Protein AF-A0A2V8GF44-F1 (afdb_monomer)

Foldseek 3Di:
DDDDDDDPDPPDPPPPPAQPDAALVLLLCVCPDPVQVVCLAQNNQSLGANHHRQALDPDGLVRQQCCQQPNDDPRDHDVVDDSRNSSNNNCNRNPGDHDPHGDHHSDHADPPHDPVLCCCPPVVNVCSPCNSVSVVVVVVVVVVVCDPVNVVPD

pLDDT: mean 84.07, std 14.43, range [38.38, 97.94]

Structure (mmCIF, N/CA/C/O backbone):
data_AF-A0A2V8GF44-F1
#
_entry.id   AF-A0A2V8GF44-F1
#
loop_
_atom_site.group_PDB
_atom_site.id
_atom_site.type_symbol
_atom_site.label_atom_id
_atom_site.label_alt_id
_atom_site.label_comp_id
_atom_site.label_asym_id
_atom_site.label_entity_id
_atom_site.label_seq_id
_atom_site.pdbx_PDB_ins_code
_atom_site.Cartn_x
_atom_site.Cartn_y
_atom_site.Cartn_z
_atom_site.occupancy
_atom_site.B_iso_or_equiv
_atom_site.auth_seq_id
_atom_site.auth_comp_id
_atom_site.auth_asym_id
_atom_site.auth_atom_id
_atom_site.pdbx_PDB_model_num
ATOM 1 N N . MET A 1 1 ? 12.144 -5.548 68.019 1.00 38.38 1 MET A N 1
ATOM 2 C CA . MET A 1 1 ? 11.024 -5.065 67.183 1.00 38.38 1 MET A CA 1
ATOM 3 C C . MET A 1 1 ? 11.378 -5.372 65.733 1.00 38.38 1 MET A C 1
ATOM 5 O O . MET A 1 1 ? 12.200 -4.667 65.168 1.00 38.38 1 MET A O 1
ATOM 9 N N . LEU A 1 2 ? 10.884 -6.489 65.183 1.00 39.00 2 LEU A N 1
ATOM 10 C CA . LEU A 1 2 ? 11.085 -6.843 63.771 1.00 39.00 2 LEU A CA 1
ATOM 11 C C . LEU A 1 2 ? 10.163 -5.967 62.913 1.00 39.00 2 LEU A C 1
ATOM 13 O O . LEU A 1 2 ? 8.948 -6.019 63.083 1.00 39.00 2 LEU A O 1
ATOM 17 N N . ALA A 1 3 ? 10.731 -5.178 62.004 1.00 44.78 3 ALA A N 1
ATOM 18 C CA . ALA A 1 3 ? 9.972 -4.457 60.991 1.00 44.78 3 ALA A CA 1
ATOM 19 C C . ALA A 1 3 ? 9.779 -5.370 59.768 1.00 44.78 3 ALA A C 1
ATOM 21 O O . ALA A 1 3 ? 10.731 -5.653 59.042 1.00 44.78 3 ALA A O 1
ATOM 22 N N . LEU A 1 4 ? 8.552 -5.857 59.564 1.00 47.25 4 LEU A N 1
ATOM 23 C CA . LEU A 1 4 ? 8.138 -6.519 58.326 1.00 47.25 4 LEU A CA 1
ATOM 24 C C . LEU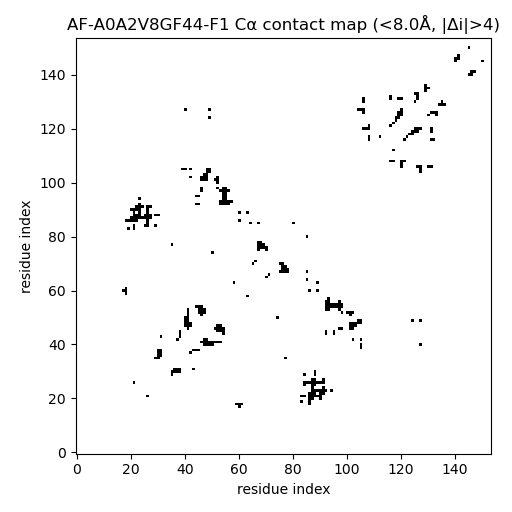 A 1 4 ? 8.053 -5.468 57.210 1.00 47.25 4 LEU A C 1
ATOM 26 O O . LEU A 1 4 ? 7.196 -4.586 57.245 1.00 47.25 4 LEU A O 1
ATOM 30 N N . VAL A 1 5 ? 8.921 -5.576 56.207 1.00 53.53 5 VAL A N 1
ATOM 31 C CA . VAL A 1 5 ? 8.803 -4.822 54.954 1.00 53.53 5 VAL A CA 1
ATOM 32 C C . VAL A 1 5 ? 7.827 -5.576 54.050 1.00 53.53 5 VAL A C 1
ATOM 34 O O . VAL A 1 5 ? 8.167 -6.604 53.470 1.00 53.53 5 VAL A O 1
ATOM 37 N N . MET A 1 6 ? 6.592 -5.082 53.962 1.00 52.75 6 MET A N 1
ATOM 38 C CA . MET A 1 6 ? 5.582 -5.567 53.018 1.00 52.75 6 MET A CA 1
ATOM 39 C C . MET A 1 6 ? 5.908 -5.033 51.619 1.00 52.75 6 MET A C 1
ATOM 41 O O . MET A 1 6 ? 5.674 -3.864 51.319 1.00 52.75 6 MET A O 1
ATOM 45 N N . ILE A 1 7 ? 6.464 -5.889 50.762 1.00 58.50 7 ILE A N 1
ATOM 46 C CA . ILE A 1 7 ? 6.650 -5.605 49.336 1.00 58.50 7 ILE A CA 1
ATOM 47 C C . ILE A 1 7 ? 5.280 -5.748 48.664 1.00 58.50 7 ILE A C 1
ATOM 49 O O . ILE A 1 7 ? 4.794 -6.856 48.447 1.00 58.50 7 ILE A O 1
ATOM 53 N N . ALA A 1 8 ? 4.632 -4.622 48.365 1.00 55.88 8 ALA A N 1
ATOM 54 C CA . ALA A 1 8 ? 3.416 -4.600 47.562 1.00 55.88 8 ALA A CA 1
ATOM 55 C C . ALA A 1 8 ? 3.761 -4.982 46.113 1.00 55.88 8 ALA A C 1
ATOM 57 O O . ALA A 1 8 ? 4.384 -4.212 45.381 1.00 55.88 8 ALA A O 1
ATOM 58 N N . ALA A 1 9 ? 3.373 -6.189 45.706 1.00 57.50 9 ALA A N 1
ATOM 59 C CA . ALA A 1 9 ? 3.458 -6.634 44.324 1.00 57.50 9 ALA A CA 1
ATOM 60 C C . ALA A 1 9 ? 2.451 -5.844 43.472 1.00 57.50 9 ALA A C 1
ATOM 62 O O . ALA A 1 9 ? 1.252 -6.122 43.482 1.00 57.50 9 ALA A O 1
ATOM 63 N N . PHE A 1 10 ? 2.935 -4.850 42.725 1.00 57.12 10 PHE A N 1
ATOM 64 C CA . PHE A 1 10 ? 2.168 -4.215 41.657 1.00 57.12 10 PHE A CA 1
ATOM 65 C C . PHE A 1 10 ? 2.055 -5.190 40.478 1.00 57.12 10 PHE A C 1
ATOM 67 O O . PHE A 1 10 ? 2.880 -5.195 39.567 1.00 57.12 10 PHE A O 1
ATOM 74 N N . ALA A 1 11 ? 1.023 -6.034 40.497 1.00 55.97 11 ALA A N 1
ATOM 75 C CA . ALA A 1 11 ? 0.581 -6.762 39.316 1.00 55.97 11 ALA A CA 1
ATOM 76 C C . ALA A 1 11 ? -0.097 -5.765 38.363 1.00 55.97 11 ALA A C 1
ATOM 78 O O . ALA A 1 11 ? -1.296 -5.507 38.451 1.00 55.97 11 ALA A O 1
ATOM 79 N N . GLY A 1 12 ? 0.690 -5.146 37.483 1.00 49.78 12 GLY A N 1
ATOM 80 C CA . GLY A 1 12 ? 0.162 -4.329 36.397 1.00 49.78 12 GLY A CA 1
ATOM 81 C C . GLY A 1 12 ? -0.652 -5.202 35.446 1.00 49.78 12 GLY A C 1
ATOM 82 O O . GLY A 1 12 ? -0.088 -6.005 34.706 1.00 49.78 12 GLY A O 1
ATOM 83 N N . LEU A 1 13 ? -1.979 -5.050 35.461 1.00 53.25 13 LEU A N 1
ATOM 84 C CA . LEU A 1 13 ? -2.842 -5.564 34.402 1.00 53.25 13 LEU A CA 1
ATOM 85 C C . LEU A 1 13 ? -2.463 -4.844 33.102 1.00 53.25 13 LEU A C 1
ATOM 87 O O . LEU A 1 13 ? -2.848 -3.697 32.877 1.00 53.25 13 LEU A O 1
ATOM 91 N N . ALA A 1 14 ? -1.714 -5.522 32.236 1.00 52.91 14 ALA A N 1
ATOM 92 C CA . ALA A 1 14 ? -1.589 -5.134 30.841 1.00 52.91 14 ALA A CA 1
ATOM 93 C C . ALA A 1 14 ? -2.950 -5.368 30.169 1.00 52.91 14 ALA A C 1
ATOM 95 O O . ALA A 1 14 ? -3.232 -6.450 29.655 1.00 52.91 14 ALA A O 1
ATOM 96 N N . ALA A 1 15 ? -3.830 -4.368 30.231 1.00 51.47 15 ALA A N 1
ATOM 97 C CA . ALA A 1 15 ? -5.059 -4.369 29.459 1.00 51.47 15 ALA A CA 1
ATOM 98 C C . ALA A 1 15 ? -4.684 -4.438 27.973 1.00 51.47 15 ALA A C 1
ATOM 100 O O . ALA A 1 15 ? -4.025 -3.537 27.447 1.00 51.47 15 ALA A O 1
ATOM 101 N N . ALA A 1 16 ? -5.085 -5.520 27.303 1.00 53.75 16 ALA A N 1
ATOM 102 C CA . ALA A 1 16 ? -5.062 -5.590 25.853 1.00 53.75 16 ALA A CA 1
ATOM 103 C C . ALA A 1 16 ? -5.907 -4.420 25.335 1.00 53.75 16 ALA A C 1
ATOM 105 O O . ALA A 1 16 ? -7.123 -4.405 25.514 1.00 53.75 16 ALA A O 1
ATOM 106 N N . GLN A 1 17 ? -5.251 -3.405 24.774 1.00 56.19 17 GLN A N 1
ATOM 107 C CA . GLN A 1 17 ? -5.921 -2.242 24.207 1.00 56.19 17 GLN A CA 1
ATOM 108 C C . GLN A 1 17 ? -6.741 -2.731 23.013 1.00 56.19 17 GLN A C 1
ATOM 110 O O . GLN A 1 17 ? -6.206 -2.989 21.934 1.00 56.19 17 GLN A O 1
ATOM 115 N N . THR A 1 18 ? -8.037 -2.936 23.233 1.00 63.38 18 THR A N 1
ATOM 116 C CA . THR A 1 18 ? -8.995 -3.190 22.162 1.00 63.38 18 THR A CA 1
ATOM 117 C C . THR A 1 18 ? -8.930 -2.028 21.184 1.00 63.38 18 THR A C 1
ATOM 119 O O . THR A 1 18 ? -8.904 -0.870 21.606 1.00 63.38 18 THR A O 1
ATOM 122 N N . ALA A 1 19 ? -8.878 -2.343 19.888 1.00 67.06 19 ALA A N 1
ATOM 123 C CA . ALA A 1 19 ? -8.916 -1.338 18.835 1.00 67.06 19 ALA A CA 1
ATOM 124 C C . ALA A 1 19 ? -10.089 -0.368 19.083 1.00 67.06 19 ALA A C 1
ATOM 126 O O . ALA A 1 19 ? -11.168 -0.833 19.470 1.00 67.06 19 ALA A O 1
ATOM 127 N N . PRO A 1 20 ? -9.912 0.950 18.872 1.00 78.50 20 PRO A N 1
ATOM 128 C CA . PRO A 1 20 ? -11.030 1.882 18.895 1.00 78.50 20 PRO A CA 1
ATOM 129 C C . PRO A 1 20 ? -12.133 1.405 17.943 1.00 78.50 20 PRO A C 1
ATOM 131 O O . PRO A 1 20 ? -11.843 0.812 16.902 1.00 78.50 20 PRO A O 1
ATOM 134 N N . ALA A 1 21 ? -13.396 1.655 18.290 1.00 85.94 21 ALA A N 1
ATOM 135 C CA . ALA A 1 21 ? -14.511 1.306 17.418 1.00 85.94 21 ALA A CA 1
ATOM 136 C C . ALA A 1 21 ? -14.393 2.072 16.087 1.00 85.94 21 ALA A C 1
ATOM 138 O O . ALA A 1 21 ? -14.458 3.303 16.071 1.00 85.94 21 ALA A O 1
ATOM 139 N N . GLY A 1 22 ? -14.195 1.337 14.991 1.00 93.75 22 GLY A N 1
ATOM 140 C CA . GLY A 1 22 ? -14.102 1.875 13.635 1.00 93.75 22 GLY A CA 1
ATOM 141 C C . GLY A 1 22 ? -15.337 1.555 12.794 1.00 93.75 22 GLY A C 1
ATOM 142 O O . GLY A 1 22 ? -16.030 0.566 13.031 1.00 93.75 22 GLY A O 1
ATOM 143 N N . ASP A 1 23 ? -15.588 2.385 11.789 1.00 97.56 23 ASP A N 1
ATOM 144 C CA . ASP A 1 23 ? -16.607 2.207 10.757 1.00 97.56 23 ASP A CA 1
ATOM 145 C C . ASP A 1 23 ? -15.949 1.734 9.451 1.00 97.56 23 ASP A C 1
ATOM 147 O O . ASP A 1 23 ? -15.227 2.478 8.783 1.00 97.56 23 ASP A O 1
ATOM 151 N N . ALA A 1 24 ? -16.220 0.485 9.068 1.00 96.81 24 ALA A N 1
ATOM 152 C CA . ALA A 1 24 ? -15.660 -0.119 7.863 1.00 96.81 24 ALA A CA 1
ATOM 153 C C . ALA A 1 24 ? -16.102 0.582 6.563 1.00 96.81 24 ALA A C 1
ATOM 155 O O . ALA A 1 24 ? -15.347 0.589 5.591 1.00 96.81 24 ALA A O 1
ATOM 156 N N . ALA A 1 25 ? -17.292 1.191 6.517 1.00 97.69 25 ALA A N 1
ATOM 157 C CA . ALA A 1 25 ? -17.751 1.922 5.337 1.00 97.69 25 ALA A CA 1
ATOM 158 C C . ALA A 1 25 ? -16.989 3.246 5.180 1.00 97.69 25 ALA A C 1
ATOM 160 O O . ALA A 1 25 ? -16.527 3.570 4.082 1.00 97.69 25 ALA A O 1
ATOM 161 N N . ALA A 1 26 ? -16.778 3.971 6.283 1.00 97.62 26 ALA A N 1
ATOM 162 C CA . ALA A 1 26 ? -15.918 5.155 6.299 1.00 97.62 26 ALA A CA 1
ATOM 163 C C . ALA A 1 26 ? -14.461 4.798 5.948 1.00 97.62 26 ALA A C 1
ATOM 165 O O . ALA A 1 26 ? -13.824 5.483 5.145 1.00 97.62 26 ALA A O 1
ATOM 166 N N . GLY A 1 27 ? -13.958 3.678 6.473 1.00 97.12 27 GLY A N 1
ATOM 167 C CA . GLY A 1 27 ? -12.638 3.144 6.143 1.00 97.12 27 GLY A CA 1
ATOM 168 C C . GLY A 1 27 ? -12.490 2.824 4.661 1.00 97.12 27 GLY A C 1
ATOM 169 O O . GLY A 1 27 ? -11.493 3.195 4.045 1.00 97.12 27 GLY A O 1
ATOM 170 N N . LYS A 1 28 ? -13.511 2.212 4.052 1.00 97.50 28 LYS A N 1
ATOM 171 C CA . LYS A 1 28 ? -13.540 1.959 2.610 1.00 97.50 28 LYS A CA 1
ATOM 172 C C . LYS A 1 28 ? -13.486 3.252 1.795 1.00 97.50 28 LYS A C 1
ATOM 174 O O . LYS A 1 28 ? -12.752 3.318 0.812 1.00 97.50 28 LYS A O 1
ATOM 179 N N . ALA A 1 29 ? -14.214 4.290 2.204 1.00 97.00 29 ALA A N 1
ATOM 180 C CA . ALA A 1 29 ? -14.160 5.583 1.526 1.00 97.00 29 ALA A CA 1
ATOM 181 C C . ALA A 1 29 ? -12.751 6.204 1.586 1.00 97.00 29 ALA A C 1
ATOM 183 O O . ALA A 1 29 ? -12.262 6.722 0.582 1.00 97.00 29 ALA A O 1
ATOM 184 N N . LEU A 1 30 ? -12.069 6.100 2.734 1.00 96.94 30 LEU A N 1
ATOM 185 C CA . LEU A 1 30 ? -10.672 6.525 2.872 1.00 96.94 30 LEU A CA 1
ATOM 186 C C . LEU A 1 30 ? -9.722 5.678 2.023 1.00 96.94 30 LEU A C 1
ATOM 188 O O . LEU A 1 30 ? -8.804 6.231 1.428 1.00 96.94 30 LEU A O 1
ATOM 192 N N . TRP A 1 31 ? -9.938 4.365 1.945 1.00 96.94 31 TRP A N 1
ATOM 193 C CA . TRP A 1 31 ? -9.146 3.444 1.125 1.00 96.94 31 TRP A CA 1
ATOM 194 C C . TRP A 1 31 ? -9.232 3.759 -0.372 1.00 96.94 31 TRP A C 1
ATOM 196 O O . TRP A 1 31 ? -8.229 3.725 -1.091 1.00 96.94 31 TRP A O 1
ATOM 206 N N . ASP A 1 32 ? -10.442 4.075 -0.835 1.00 94.62 32 ASP A N 1
ATOM 207 C CA . ASP A 1 32 ? -10.725 4.380 -2.235 1.00 94.62 32 ASP A CA 1
ATOM 208 C C . ASP A 1 32 ? -10.349 5.813 -2.629 1.00 94.62 32 ASP A C 1
ATOM 210 O O . ASP A 1 32 ? -10.233 6.092 -3.829 1.00 94.62 32 ASP A O 1
ATOM 214 N N . GLY A 1 33 ? -10.161 6.690 -1.639 1.00 91.31 33 GLY A N 1
ATOM 215 C CA . GLY A 1 33 ? -9.883 8.110 -1.798 1.00 91.31 33 GLY A CA 1
ATOM 216 C C . GLY A 1 33 ? -8.525 8.415 -2.432 1.00 91.31 33 GLY A C 1
ATOM 217 O O . GLY A 1 33 ? -7.512 7.759 -2.187 1.00 91.31 33 GLY A O 1
ATOM 218 N N . ASN A 1 34 ? -8.482 9.483 -3.229 1.00 85.00 34 ASN A N 1
ATOM 219 C CA . ASN A 1 34 ? -7.267 9.885 -3.943 1.00 85.00 34 ASN A CA 1
ATOM 220 C C . ASN A 1 34 ? -6.193 10.487 -3.024 1.00 85.00 34 ASN A C 1
ATOM 222 O O . ASN A 1 34 ? -5.013 10.453 -3.365 1.00 85.00 34 ASN A O 1
ATOM 226 N N . THR A 1 35 ? -6.582 11.019 -1.863 1.00 83.62 35 THR A N 1
ATOM 227 C CA . THR A 1 35 ? -5.659 11.632 -0.894 1.00 83.62 35 THR A CA 1
ATOM 228 C C . THR A 1 35 ? -4.752 10.611 -0.217 1.00 83.62 35 THR A C 1
ATOM 230 O O . THR A 1 35 ? -3.627 10.942 0.145 1.00 83.62 35 THR A O 1
ATOM 233 N N . THR A 1 36 ? -5.227 9.379 -0.048 1.00 84.50 36 THR A N 1
ATOM 234 C CA . THR A 1 36 ? -4.468 8.288 0.570 1.00 84.50 36 THR A CA 1
ATOM 235 C C . THR A 1 36 ? -3.850 7.381 -0.491 1.00 84.50 36 THR A C 1
ATOM 237 O O . THR A 1 36 ? -2.718 6.932 -0.338 1.00 84.50 36 THR A O 1
ATOM 240 N N . SER A 1 37 ? -4.575 7.130 -1.590 1.00 90.69 37 SER A N 1
ATOM 241 C CA . SER A 1 37 ? -4.139 6.266 -2.688 1.00 90.69 37 SER A CA 1
ATOM 242 C C . SER A 1 37 ? -3.702 4.856 -2.241 1.00 90.69 37 SER A C 1
ATOM 244 O O . SER A 1 37 ? -2.940 4.199 -2.952 1.00 90.69 37 SER A O 1
ATOM 246 N N . CYS A 1 38 ? -4.203 4.351 -1.102 1.00 94.56 38 CYS A N 1
ATOM 247 C CA . CYS A 1 38 ? -3.792 3.067 -0.507 1.00 94.56 38 CYS A CA 1
ATOM 248 C C . CYS A 1 38 ? -3.881 1.903 -1.505 1.00 94.56 38 CYS A C 1
ATOM 250 O O . CYS A 1 38 ? -2.950 1.102 -1.644 1.00 94.56 38 CYS A O 1
ATOM 252 N N . LYS A 1 39 ? -4.985 1.856 -2.262 1.00 93.06 39 LYS A N 1
ATOM 253 C CA . LYS A 1 39 ? -5.264 0.823 -3.269 1.00 93.06 39 LYS A CA 1
ATOM 254 C C . LYS A 1 39 ? -4.232 0.734 -4.396 1.00 93.06 39 LYS A C 1
ATOM 256 O O . LYS A 1 39 ? -4.127 -0.313 -5.024 1.00 93.06 39 LYS A O 1
ATOM 261 N N . ASN A 1 40 ? -3.456 1.791 -4.653 1.00 90.12 40 ASN A N 1
ATOM 262 C CA . ASN A 1 40 ? -2.439 1.769 -5.707 1.00 90.12 40 ASN A CA 1
ATOM 263 C C . ASN A 1 40 ? -1.282 0.819 -5.374 1.00 90.12 40 ASN A C 1
ATOM 265 O O . ASN A 1 40 ? -0.656 0.293 -6.291 1.00 90.12 40 ASN A O 1
ATOM 269 N N . CYS A 1 41 ? -1.018 0.587 -4.086 1.00 91.75 41 CYS A N 1
ATOM 270 C CA . CYS A 1 41 ? 0.020 -0.337 -3.630 1.00 91.75 41 CYS A CA 1
ATOM 271 C C . CYS A 1 41 ? -0.577 -1.630 -3.066 1.00 91.75 41 CYS A C 1
ATOM 273 O O . CYS A 1 41 ? -0.017 -2.700 -3.285 1.00 91.75 41 CYS A O 1
ATOM 275 N N . HIS A 1 42 ? -1.715 -1.539 -2.373 1.00 94.75 42 HIS A N 1
ATOM 276 C CA . HIS A 1 42 ? -2.324 -2.657 -1.645 1.00 94.75 42 HIS A CA 1
ATOM 277 C C . HIS A 1 42 ? -3.561 -3.271 -2.334 1.00 94.75 42 HIS A C 1
ATOM 279 O O . HIS A 1 42 ? -4.273 -4.060 -1.714 1.00 94.75 42 HIS A O 1
ATOM 285 N N . ALA A 1 43 ? -3.830 -2.912 -3.593 1.00 93.38 43 ALA A N 1
ATOM 286 C CA . ALA A 1 43 ? -4.999 -3.308 -4.388 1.00 93.38 43 ALA A CA 1
ATOM 287 C C . ALA A 1 43 ? -6.365 -2.838 -3.842 1.00 93.38 43 ALA A C 1
ATOM 289 O O . ALA A 1 43 ? -6.514 -2.374 -2.714 1.00 93.38 43 ALA A O 1
ATOM 290 N N . ASN A 1 44 ? -7.409 -2.946 -4.669 1.00 92.88 44 ASN A N 1
ATOM 291 C CA . ASN A 1 44 ? -8.745 -2.408 -4.364 1.00 92.88 44 ASN A CA 1
ATOM 292 C C . ASN A 1 44 ? -9.364 -2.991 -3.085 1.00 92.88 44 ASN A C 1
ATOM 294 O O . ASN A 1 44 ? -10.020 -2.275 -2.335 1.00 92.88 44 ASN A O 1
ATOM 298 N N . ASN A 1 45 ? -9.102 -4.267 -2.810 1.00 95.12 45 ASN A N 1
ATOM 299 C CA . ASN A 1 45 ? -9.652 -4.979 -1.658 1.00 95.12 45 ASN A CA 1
ATOM 300 C C . ASN A 1 45 ? -8.572 -5.303 -0.621 1.00 95.12 45 ASN A C 1
ATOM 302 O O . ASN A 1 45 ? -8.650 -6.342 0.020 1.00 95.12 45 ASN A O 1
ATOM 306 N N . ALA A 1 46 ? -7.529 -4.474 -0.501 1.00 96.56 46 ALA A N 1
ATOM 307 C CA . ALA A 1 46 ? -6.438 -4.691 0.451 1.00 96.56 46 ALA A CA 1
ATOM 308 C C . ALA A 1 46 ? -5.708 -6.040 0.286 1.00 96.56 46 ALA A C 1
ATOM 310 O O . ALA A 1 46 ? -5.105 -6.556 1.222 1.00 96.56 46 ALA A O 1
ATOM 311 N N . GLN A 1 47 ? -5.752 -6.616 -0.914 1.00 96.38 47 GLN A N 1
ATOM 312 C CA . GLN A 1 47 ? -5.181 -7.927 -1.233 1.00 96.38 47 GLN A CA 1
ATOM 313 C C . GLN A 1 47 ? -3.666 -7.870 -1.458 1.00 96.38 47 GLN A C 1
ATOM 315 O O . GLN A 1 47 ? -3.049 -8.902 -1.679 1.00 96.38 47 GLN A O 1
ATOM 320 N N . GLY A 1 48 ? -3.056 -6.686 -1.418 1.00 94.38 48 GLY A N 1
ATOM 321 C CA . GLY A 1 48 ? -1.622 -6.512 -1.619 1.00 94.38 48 GLY A CA 1
ATOM 322 C C . GLY A 1 48 ? -1.233 -6.392 -3.090 1.00 94.38 48 GLY A C 1
ATOM 323 O O . GLY A 1 48 ? -2.022 -5.940 -3.919 1.00 94.38 48 GLY A O 1
ATOM 324 N N . GLY A 1 49 ? 0.010 -6.755 -3.386 1.00 90.62 49 GLY A N 1
ATOM 325 C CA . GLY A 1 49 ? 0.643 -6.640 -4.693 1.00 90.62 49 GLY A CA 1
ATOM 326 C C . GLY A 1 49 ? 2.035 -6.058 -4.529 1.00 90.62 49 GLY A C 1
ATOM 327 O O . GLY A 1 49 ? 2.964 -6.775 -4.170 1.00 90.62 49 GLY A O 1
ATOM 328 N N . TYR A 1 50 ? 2.174 -4.750 -4.751 1.00 90.06 50 TYR A N 1
ATOM 329 C CA . TYR A 1 50 ? 3.432 -4.061 -4.450 1.00 90.06 50 TYR A CA 1
ATOM 330 C C . TYR A 1 50 ? 3.613 -3.839 -2.943 1.00 90.06 50 TYR A C 1
ATOM 332 O O . TYR A 1 50 ? 4.682 -4.079 -2.388 1.00 90.06 50 TYR A O 1
ATOM 340 N N . GLY A 1 51 ? 2.546 -3.393 -2.277 1.00 91.69 51 GLY A N 1
ATOM 341 C CA . GLY A 1 51 ? 2.445 -3.407 -0.824 1.00 91.69 51 GLY A CA 1
ATOM 342 C C . GLY A 1 51 ? 1.981 -4.778 -0.320 1.00 91.69 51 GLY A C 1
ATOM 343 O O . GLY A 1 51 ? 1.371 -5.541 -1.075 1.00 91.69 51 GLY A O 1
ATOM 344 N N . PRO A 1 52 ? 2.221 -5.098 0.962 1.00 93.69 52 PRO A N 1
ATOM 345 C CA . PRO A 1 52 ? 1.726 -6.332 1.561 1.00 93.69 52 PRO A CA 1
ATOM 346 C C . PRO A 1 52 ? 0.196 -6.413 1.514 1.00 93.69 52 PRO A C 1
ATOM 348 O O . PRO A 1 52 ? -0.502 -5.398 1.536 1.00 93.69 52 PRO A O 1
ATOM 351 N N . ASP A 1 53 ? -0.334 -7.628 1.502 1.00 95.75 53 ASP A N 1
ATOM 352 C CA . ASP A 1 53 ? -1.746 -7.887 1.759 1.00 95.75 53 ASP A CA 1
ATOM 353 C C . ASP A 1 53 ? -2.119 -7.448 3.187 1.00 95.75 53 ASP A C 1
ATOM 355 O O . ASP A 1 53 ? -1.360 -7.649 4.140 1.00 95.75 53 ASP A O 1
ATOM 359 N N . LEU A 1 54 ? -3.277 -6.804 3.331 1.00 96.88 54 LEU A N 1
ATOM 360 C CA . LEU A 1 54 ? -3.840 -6.370 4.615 1.00 96.88 54 LEU A CA 1
ATOM 361 C C . LEU A 1 54 ? -5.227 -6.976 4.869 1.00 96.88 54 LEU A C 1
ATOM 363 O O . LEU A 1 54 ? -5.655 -7.036 6.020 1.00 96.88 54 LEU A O 1
ATOM 367 N N . ALA A 1 55 ? -5.920 -7.424 3.818 1.00 96.69 55 ALA A N 1
ATOM 368 C CA . ALA A 1 55 ? -7.225 -8.064 3.905 1.00 96.69 55 ALA A CA 1
ATOM 369 C C . ALA A 1 55 ? -7.175 -9.258 4.862 1.00 96.69 55 ALA A C 1
ATOM 371 O O . ALA A 1 55 ? -6.366 -10.166 4.682 1.00 96.69 55 ALA A O 1
ATOM 372 N N . GLY A 1 56 ? -8.002 -9.236 5.909 1.00 87.44 56 GLY A N 1
ATOM 373 C CA . GLY A 1 56 ? -8.101 -10.322 6.888 1.00 87.44 56 GLY A CA 1
ATOM 374 C C . GLY A 1 56 ? -6.807 -10.620 7.657 1.00 87.44 56 GLY A C 1
ATOM 375 O O . GLY A 1 56 ? -6.720 -11.635 8.357 1.00 87.44 56 GLY A O 1
ATOM 376 N N . ARG A 1 57 ? -5.786 -9.760 7.543 1.00 89.19 57 ARG A N 1
ATOM 377 C CA . ARG A 1 57 ? -4.505 -9.949 8.217 1.00 89.19 57 ARG A CA 1
ATOM 378 C C . ARG A 1 57 ? -4.667 -9.643 9.698 1.00 89.19 57 ARG A C 1
ATOM 380 O O . ARG A 1 57 ? -5.216 -8.616 10.084 1.00 89.19 57 ARG A O 1
ATOM 387 N N . LYS A 1 58 ? -4.144 -10.523 10.551 1.00 88.50 58 LYS A N 1
ATOM 388 C CA . LYS A 1 58 ? -4.278 -10.431 12.015 1.00 88.50 58 LYS A CA 1
ATOM 389 C C . LYS A 1 58 ? -3.285 -9.444 12.646 1.00 88.50 58 LYS A C 1
ATOM 391 O O . LYS A 1 58 ? -2.566 -9.804 13.575 1.00 88.50 58 LYS A 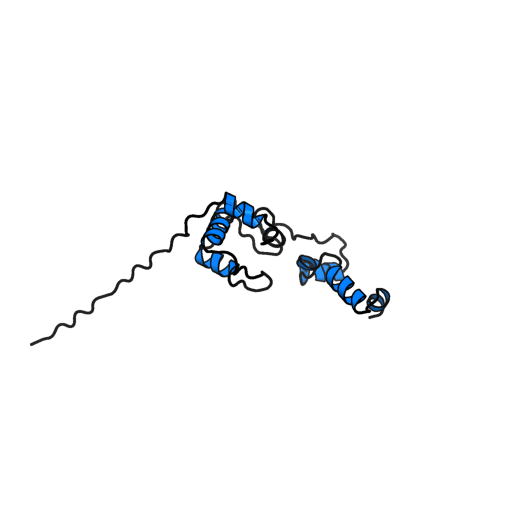O 1
ATOM 396 N N . LEU A 1 59 ? -3.200 -8.225 12.115 1.00 92.75 59 LEU A N 1
ATOM 397 C CA . LEU A 1 59 ? -2.448 -7.141 12.751 1.00 92.75 59 LEU A CA 1
ATOM 398 C C . LEU A 1 59 ? -3.201 -6.663 13.991 1.00 92.75 59 LEU A C 1
ATOM 400 O O . LEU A 1 59 ? -4.426 -6.638 13.997 1.00 92.75 59 LEU A O 1
ATOM 404 N N . THR A 1 60 ? -2.488 -6.239 15.030 1.00 95.06 60 THR A N 1
ATOM 405 C CA . THR A 1 60 ? -3.111 -5.438 16.089 1.00 95.06 60 THR A CA 1
ATOM 406 C C . THR A 1 60 ? -3.344 -4.013 15.590 1.00 95.06 60 THR A C 1
ATOM 408 O O . THR A 1 60 ? -2.633 -3.528 14.706 1.00 95.06 60 THR A O 1
ATOM 411 N N . PHE A 1 61 ? -4.287 -3.292 16.202 1.00 94.62 61 PHE A N 1
ATOM 412 C CA . PHE A 1 61 ? -4.497 -1.879 15.876 1.00 94.62 61 PHE A CA 1
ATOM 413 C C . PHE A 1 61 ? -3.222 -1.044 16.056 1.00 94.62 61 PHE A C 1
ATOM 415 O O . PHE A 1 61 ? -2.914 -0.207 15.216 1.00 94.62 61 PHE A O 1
ATOM 422 N N . ALA A 1 62 ? -2.432 -1.309 17.101 1.00 94.88 62 ALA A N 1
ATOM 423 C CA . ALA A 1 62 ? -1.171 -0.606 17.328 1.00 94.88 62 ALA A CA 1
ATOM 424 C C . ALA A 1 62 ? -0.150 -0.854 16.203 1.00 94.88 62 ALA A C 1
ATOM 426 O O . ALA A 1 62 ? 0.512 0.084 15.763 1.00 94.88 62 ALA A O 1
ATOM 427 N N . GLN A 1 63 ? -0.048 -2.091 15.703 1.00 95.38 63 GLN A N 1
ATOM 428 C CA . GLN A 1 63 ? 0.809 -2.421 14.559 1.00 95.38 63 GLN A CA 1
ATOM 429 C C . GLN A 1 63 ? 0.328 -1.727 13.283 1.00 95.38 63 GLN A C 1
ATOM 431 O O . GLN A 1 63 ? 1.138 -1.156 12.556 1.00 95.38 63 GLN A O 1
ATOM 436 N N . PHE A 1 64 ? -0.984 -1.738 13.032 1.00 95.56 64 PHE A N 1
ATOM 437 C CA . PHE A 1 64 ? -1.574 -1.065 11.878 1.00 95.56 64 PHE A CA 1
ATOM 438 C C . PHE A 1 64 ? -1.361 0.451 11.936 1.00 95.56 64 PHE A C 1
ATOM 440 O O . PHE A 1 64 ? -0.866 1.041 10.979 1.00 95.56 64 PHE A O 1
ATOM 447 N N . ASN A 1 65 ? -1.651 1.078 13.078 1.00 95.81 65 ASN A N 1
ATOM 448 C CA . ASN A 1 65 ? -1.440 2.507 13.277 1.00 95.81 65 ASN A CA 1
ATOM 449 C C . ASN A 1 65 ? 0.037 2.877 13.105 1.00 95.81 65 ASN A C 1
ATOM 451 O O . ASN A 1 65 ? 0.355 3.841 12.418 1.00 95.81 65 ASN A O 1
ATOM 455 N N . HIS A 1 66 ? 0.956 2.077 13.653 1.00 95.38 66 HIS A N 1
ATOM 456 C CA . HIS A 1 66 ? 2.382 2.299 13.433 1.00 95.38 66 HIS A CA 1
ATOM 457 C C . HIS A 1 66 ? 2.748 2.235 11.947 1.00 95.38 66 HIS A C 1
ATOM 459 O O . HIS A 1 66 ? 3.443 3.124 11.472 1.00 95.38 66 HIS A O 1
ATOM 465 N N . ALA A 1 67 ? 2.252 1.245 11.200 1.00 95.25 67 ALA A N 1
ATOM 466 C CA . ALA A 1 67 ? 2.517 1.136 9.767 1.00 95.25 67 ALA A CA 1
ATOM 467 C C . ALA A 1 67 ? 1.959 2.329 8.968 1.00 95.25 67 ALA A C 1
ATOM 469 O O . ALA A 1 67 ? 2.609 2.796 8.042 1.00 95.25 67 ALA A O 1
ATOM 470 N N . VAL A 1 68 ? 0.791 2.861 9.336 1.00 95.75 68 VAL A N 1
ATOM 471 C CA . VAL A 1 68 ? 0.196 4.039 8.676 1.00 95.75 68 VAL A CA 1
ATOM 472 C C . VAL A 1 68 ? 0.963 5.326 9.005 1.00 95.75 68 VAL A C 1
ATOM 474 O O . VAL A 1 68 ? 1.199 6.162 8.134 1.00 95.75 68 VAL A O 1
ATOM 477 N N . GLN A 1 69 ? 1.368 5.493 10.263 1.00 95.50 69 GLN A N 1
ATOM 478 C CA . GLN A 1 69 ? 1.960 6.734 10.767 1.00 95.50 69 GLN A CA 1
ATOM 479 C C . GLN A 1 69 ? 3.478 6.791 10.557 1.00 95.50 69 GLN A C 1
ATOM 481 O O . GLN 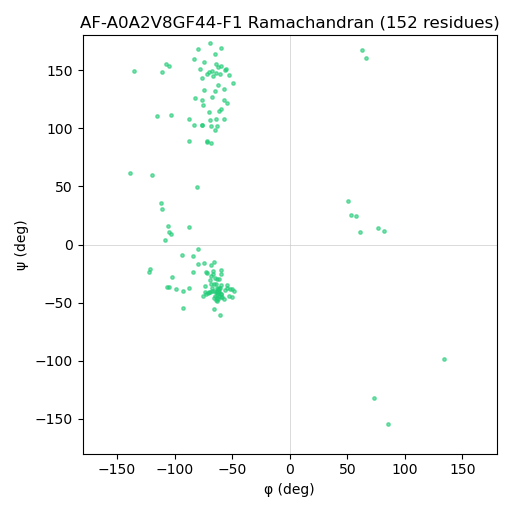A 1 69 ? 4.039 7.848 10.279 1.00 95.50 69 GLN A O 1
ATOM 486 N N . LYS A 1 70 ? 4.169 5.663 10.706 1.00 95.31 70 LYS A N 1
ATOM 487 C CA . LYS A 1 70 ? 5.634 5.537 10.665 1.00 95.31 70 LYS A CA 1
ATOM 488 C C . LYS A 1 70 ? 6.044 4.281 9.877 1.00 95.31 70 LYS A C 1
ATOM 490 O O . LYS A 1 70 ? 6.643 3.372 10.450 1.00 95.31 70 LYS A O 1
ATOM 495 N N . PRO A 1 71 ? 5.697 4.205 8.581 1.00 92.06 71 PRO A N 1
ATOM 496 C CA . PRO A 1 71 ? 6.006 3.050 7.748 1.00 92.06 71 PRO A CA 1
ATOM 497 C C . PRO A 1 71 ? 7.507 2.848 7.551 1.00 92.06 71 PRO A C 1
ATOM 499 O O . PRO A 1 71 ? 8.323 3.757 7.713 1.00 92.06 71 PRO A O 1
ATOM 502 N N . TRP A 1 72 ? 7.845 1.644 7.100 1.00 86.44 72 TRP A N 1
ATOM 503 C CA . TRP A 1 72 ? 9.173 1.302 6.607 1.00 86.44 72 TRP A CA 1
ATOM 504 C C . TRP A 1 72 ? 9.178 1.205 5.078 1.00 86.44 72 TRP A C 1
ATOM 506 O O . TRP A 1 72 ? 8.170 0.871 4.452 1.00 86.44 72 TRP A O 1
ATOM 516 N N . GLY A 1 73 ? 10.345 1.435 4.477 1.00 86.19 73 GLY A N 1
ATOM 517 C CA . GLY A 1 73 ? 10.539 1.302 3.036 1.00 86.19 73 GLY A CA 1
ATOM 518 C C . GLY A 1 73 ? 9.885 2.435 2.247 1.00 86.19 73 GLY A C 1
ATOM 519 O O . GLY A 1 73 ? 10.082 3.607 2.550 1.00 86.19 73 GLY A O 1
ATOM 520 N N . VAL A 1 74 ? 9.149 2.072 1.198 1.00 86.88 74 VAL A N 1
ATOM 521 C CA . VAL A 1 74 ? 8.594 3.007 0.200 1.00 86.88 74 VAL A CA 1
ATOM 522 C C . VAL A 1 74 ? 7.166 3.465 0.501 1.00 86.88 74 VAL A C 1
ATOM 524 O O . VAL A 1 74 ? 6.652 4.344 -0.190 1.00 86.88 74 VAL A O 1
ATOM 527 N N . MET A 1 75 ? 6.495 2.861 1.489 1.00 92.69 75 MET A N 1
ATOM 528 C CA . MET A 1 75 ? 5.141 3.263 1.865 1.00 92.69 75 MET A CA 1
ATOM 529 C C . MET A 1 75 ? 5.189 4.676 2.473 1.00 92.69 75 MET A C 1
ATOM 531 O O . MET A 1 75 ? 5.966 4.900 3.402 1.00 92.69 75 MET A O 1
ATOM 535 N N . PRO A 1 76 ? 4.391 5.637 1.975 1.00 91.12 76 PRO A N 1
ATOM 536 C CA . PRO A 1 76 ? 4.369 6.985 2.528 1.00 91.12 76 PRO A CA 1
ATOM 537 C C . PRO A 1 76 ? 3.726 7.000 3.919 1.00 91.12 76 PRO A C 1
ATOM 539 O O . PRO A 1 76 ? 2.828 6.214 4.212 1.00 91.12 76 PRO A O 1
ATOM 542 N N . SER A 1 77 ? 4.186 7.916 4.769 1.00 94.75 77 SER A N 1
ATOM 543 C CA . SER A 1 77 ? 3.580 8.197 6.074 1.00 94.75 77 SER A CA 1
ATOM 544 C C . SER A 1 77 ? 2.303 9.028 5.901 1.00 94.75 77 SER A C 1
ATOM 546 O O . SER A 1 77 ? 2.256 9.916 5.048 1.00 94.75 77 SER A O 1
ATOM 548 N N . PHE A 1 78 ? 1.286 8.765 6.728 1.00 95.25 78 PHE A N 1
ATOM 549 C CA . PHE A 1 78 ? 0.003 9.478 6.713 1.00 95.25 78 PHE A CA 1
ATOM 550 C C . PHE A 1 78 ? -0.303 10.197 8.049 1.00 95.25 78 PHE A C 1
ATOM 552 O O . PHE A 1 78 ? -1.333 9.915 8.670 1.00 95.25 78 PHE A O 1
ATOM 559 N N . PRO A 1 79 ? 0.541 11.151 8.498 1.00 94.00 79 PRO A N 1
ATOM 560 C CA . PRO A 1 79 ? 0.387 11.843 9.785 1.00 94.00 79 PRO A CA 1
ATOM 561 C C . PRO A 1 79 ? -0.857 12.731 9.873 1.00 94.00 79 PRO A C 1
ATOM 563 O O . PRO A 1 79 ? -1.260 13.143 10.956 1.00 94.00 79 PRO A O 1
ATOM 566 N N . GLN A 1 80 ? -1.472 13.034 8.732 1.00 94.12 80 GLN A N 1
ATOM 567 C CA . GLN A 1 80 ? -2.714 13.789 8.645 1.00 94.12 80 GLN A CA 1
ATOM 568 C C . GLN A 1 80 ? -3.953 12.984 9.058 1.00 94.12 80 GLN A C 1
ATOM 570 O O . GLN A 1 80 ? -5.010 13.583 9.252 1.00 94.12 80 GLN A O 1
ATOM 575 N N . LEU A 1 81 ? -3.867 11.650 9.141 1.00 95.19 81 LEU A N 1
ATOM 576 C CA . LEU A 1 81 ? -4.992 10.823 9.574 1.00 95.19 81 LEU A CA 1
ATOM 577 C C . LEU A 1 81 ? -5.070 10.801 11.099 1.00 95.19 81 LEU A C 1
ATOM 579 O O . LEU A 1 81 ? -4.103 10.446 11.772 1.00 95.19 81 LEU A O 1
ATOM 583 N N . ASN A 1 82 ? -6.238 11.145 11.637 1.00 94.19 82 ASN A N 1
ATOM 584 C CA . ASN A 1 82 ? -6.503 11.047 13.070 1.00 94.19 82 ASN A CA 1
ATOM 585 C C . ASN A 1 82 ? -6.838 9.605 13.501 1.00 94.19 82 ASN A C 1
ATOM 587 O O . ASN A 1 82 ? -7.126 8.743 12.669 1.00 94.19 82 ASN A O 1
ATOM 591 N N . ASP A 1 83 ? -6.859 9.356 14.814 1.00 93.81 83 ASP A N 1
ATOM 592 C CA . ASP A 1 83 ? -7.094 8.020 15.384 1.00 93.81 83 ASP A CA 1
ATOM 593 C C . ASP A 1 83 ? -8.395 7.372 14.894 1.00 93.81 83 ASP A C 1
ATOM 595 O O . ASP A 1 83 ? -8.422 6.170 14.627 1.00 93.81 83 ASP A O 1
ATOM 599 N N . LYS A 1 84 ? -9.465 8.161 14.718 1.00 95.56 84 LYS A N 1
ATOM 600 C CA . LYS A 1 84 ? -10.735 7.655 14.185 1.00 95.56 84 LYS A CA 1
ATOM 601 C C . LYS A 1 84 ? -10.589 7.198 12.733 1.00 95.56 84 LYS A C 1
ATOM 603 O O . LYS A 1 84 ? -11.040 6.110 12.400 1.00 95.56 84 LYS A O 1
ATOM 608 N N . GLN A 1 85 ? -9.947 7.989 11.878 1.00 96.94 85 GLN A N 1
ATOM 609 C CA . GLN A 1 85 ? -9.726 7.622 10.475 1.00 96.94 85 GLN A CA 1
ATOM 610 C C . GLN A 1 85 ? -8.870 6.357 10.349 1.00 96.94 85 GLN A C 1
ATOM 612 O O . GLN A 1 85 ? -9.149 5.502 9.508 1.00 96.94 85 GLN A O 1
ATOM 617 N N . VAL A 1 86 ? -7.859 6.203 11.208 1.00 97.06 86 VAL A N 1
ATOM 618 C CA . VAL A 1 86 ? -7.047 4.982 11.253 1.00 97.06 86 VAL A CA 1
ATOM 619 C C . VAL A 1 86 ? -7.866 3.789 11.759 1.00 97.06 86 VAL A C 1
ATOM 621 O O . VAL A 1 86 ? -7.744 2.699 11.205 1.00 97.06 86 VAL A O 1
ATOM 624 N N . ALA A 1 87 ? -8.727 3.973 12.765 1.00 97.19 87 ALA A N 1
ATOM 625 C CA . ALA A 1 87 ? -9.622 2.923 13.257 1.00 97.19 87 ALA A CA 1
ATOM 626 C C . ALA A 1 87 ? -10.648 2.485 12.203 1.00 97.19 87 ALA A C 1
ATOM 628 O O . ALA A 1 87 ? -10.879 1.289 12.038 1.00 97.19 87 ALA A O 1
ATOM 629 N N . ASP A 1 88 ? -11.209 3.429 11.447 1.00 97.94 88 ASP A N 1
ATOM 630 C CA . ASP A 1 88 ? -12.127 3.159 10.340 1.00 97.94 88 ASP A CA 1
ATOM 631 C C . ASP A 1 88 ? -11.422 2.334 9.239 1.00 97.94 88 ASP A C 1
ATOM 633 O O . ASP A 1 88 ? -11.930 1.295 8.811 1.00 97.94 88 ASP A O 1
ATOM 637 N N . LEU A 1 89 ? -10.204 2.729 8.837 1.00 97.31 89 LEU A N 1
ATOM 638 C CA . LEU A 1 89 ? -9.366 1.962 7.900 1.00 97.31 89 LEU A CA 1
ATOM 639 C C . LEU A 1 89 ? -9.049 0.554 8.419 1.00 97.31 89 LEU A C 1
ATOM 641 O O . LEU A 1 89 ? -9.156 -0.416 7.669 1.00 97.31 89 LEU A O 1
ATOM 645 N N . TYR A 1 90 ? -8.681 0.437 9.696 1.00 96.94 90 TYR A N 1
ATOM 646 C CA . TYR A 1 90 ? -8.398 -0.843 10.338 1.00 96.94 90 TYR A CA 1
ATOM 647 C C . TYR A 1 90 ? -9.631 -1.755 10.345 1.00 96.94 90 TYR A C 1
ATOM 649 O O . TYR A 1 90 ? -9.516 -2.933 10.005 1.00 96.94 90 TYR A O 1
ATOM 657 N N . ALA A 1 91 ? -10.811 -1.217 10.676 1.00 96.38 91 ALA A N 1
ATOM 658 C CA . ALA A 1 91 ? -12.074 -1.950 10.654 1.00 96.38 91 ALA A CA 1
ATOM 659 C C . ALA A 1 91 ? -12.419 -2.450 9.245 1.00 96.38 91 ALA A C 1
ATOM 661 O O . ALA A 1 91 ? -12.847 -3.593 9.091 1.00 96.38 91 ALA A O 1
ATOM 662 N N . TYR A 1 92 ? -12.175 -1.629 8.217 1.00 97.00 92 TYR A N 1
ATOM 663 C CA . TYR A 1 92 ? -12.345 -2.035 6.824 1.00 97.00 92 TYR A CA 1
ATOM 664 C C . TYR A 1 92 ? -11.437 -3.214 6.462 1.00 97.00 92 TYR A C 1
ATOM 666 O O . TYR A 1 92 ? -11.941 -4.279 6.118 1.00 97.00 92 TYR A O 1
ATOM 674 N N . VAL A 1 93 ? -10.110 -3.066 6.570 1.00 96.75 93 VAL A N 1
ATOM 675 C CA . VAL A 1 93 ? -9.178 -4.101 6.081 1.00 96.75 93 VAL A CA 1
ATOM 676 C C . VAL 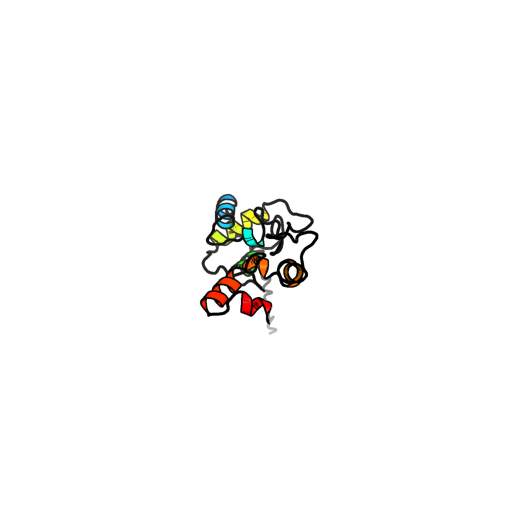A 1 93 ? -9.232 -5.389 6.905 1.00 96.75 93 VAL A C 1
ATOM 678 O O . VAL A 1 93 ? -9.125 -6.480 6.344 1.00 96.75 93 VAL A O 1
ATOM 681 N N . SER A 1 94 ? -9.473 -5.283 8.216 1.00 94.69 94 SER A N 1
ATOM 682 C CA . SER A 1 94 ? -9.595 -6.446 9.106 1.00 94.69 94 SER A CA 1
ATOM 683 C C . SER A 1 94 ? -10.890 -7.228 8.875 1.00 94.69 94 SER A C 1
ATOM 685 O O . SER A 1 94 ? -10.947 -8.414 9.190 1.00 94.69 94 SER A O 1
ATOM 687 N N . GLY A 1 95 ? -11.928 -6.577 8.338 1.00 94.00 95 GLY A N 1
ATOM 688 C CA . GLY A 1 95 ? -13.207 -7.202 7.999 1.00 94.00 95 GLY A CA 1
ATOM 689 C C . GLY A 1 95 ? -13.232 -7.891 6.631 1.00 94.00 95 GLY A C 1
ATOM 690 O O . GLY A 1 95 ? -14.195 -8.592 6.322 1.00 94.00 95 GLY A O 1
ATOM 691 N N . LEU A 1 96 ? -12.203 -7.701 5.801 1.00 96.25 96 LEU A N 1
ATOM 692 C CA . LEU A 1 96 ? -12.111 -8.335 4.486 1.00 96.25 96 LEU A CA 1
ATOM 693 C C . LEU A 1 96 ? -11.672 -9.804 4.598 1.00 96.25 96 LEU A C 1
ATOM 695 O O . LEU A 1 96 ? -10.929 -10.161 5.514 1.00 96.25 96 LEU A O 1
ATOM 699 N N . PRO A 1 97 ? -12.084 -10.670 3.654 1.00 95.44 97 PRO A N 1
ATOM 700 C CA . PRO A 1 97 ? -11.576 -12.033 3.594 1.00 95.44 97 PRO A CA 1
ATOM 701 C C . PRO A 1 97 ? -10.076 -12.024 3.284 1.00 95.44 97 PRO A C 1
ATOM 703 O O . PRO A 1 97 ? -9.631 -11.349 2.353 1.00 95.44 97 PRO A O 1
ATOM 706 N N . GLY A 1 98 ? -9.305 -12.791 4.055 1.00 94.69 98 GLY A N 1
ATOM 707 C CA . GLY A 1 98 ? -7.878 -12.970 3.806 1.00 94.69 98 GLY A CA 1
ATOM 708 C C . GLY A 1 98 ? -7.593 -13.670 2.479 1.00 94.69 98 GLY A C 1
ATOM 709 O O . GLY A 1 98 ? -8.421 -14.428 1.970 1.00 94.69 98 GLY A O 1
ATOM 710 N N . VAL A 1 99 ? -6.404 -13.422 1.934 1.00 94.12 99 VAL A N 1
ATOM 711 C CA . VAL A 1 99 ? -5.908 -14.059 0.707 1.00 94.12 99 VAL A CA 1
ATOM 712 C C . VAL A 1 99 ? -4.757 -15.010 1.021 1.00 94.12 99 VAL A C 1
ATOM 714 O O . VAL A 1 99 ? -4.009 -14.787 1.969 1.00 94.12 99 VAL A O 1
ATOM 717 N N . ALA A 1 100 ? -4.632 -16.089 0.244 1.00 92.25 100 ALA A N 1
ATOM 718 C CA . ALA A 1 100 ? -3.519 -17.031 0.386 1.00 92.25 100 ALA A CA 1
ATOM 719 C C . ALA A 1 100 ? -2.203 -16.445 -0.147 1.00 92.25 100 ALA A C 1
ATOM 721 O O . ALA A 1 100 ? -1.150 -16.688 0.426 1.00 92.25 100 ALA A O 1
ATOM 722 N N . GLU A 1 101 ? -2.292 -15.652 -1.215 1.00 91.12 101 GLU A N 1
ATOM 723 C CA . GLU A 1 101 ? -1.170 -14.971 -1.855 1.00 91.12 101 GLU A CA 1
ATOM 724 C C . GLU A 1 101 ? -1.561 -13.517 -2.151 1.00 91.12 101 GLU A C 1
ATOM 726 O O . GLU A 1 101 ? -2.745 -13.255 -2.417 1.00 91.12 101 GLU A O 1
ATOM 731 N N . PRO A 1 102 ? -0.606 -12.567 -2.131 1.00 90.81 102 PRO A N 1
ATOM 732 C CA . PRO A 1 102 ? -0.877 -11.193 -2.520 1.00 90.81 102 PRO A CA 1
ATOM 733 C C . PRO A 1 102 ? -1.449 -11.083 -3.939 1.00 90.81 102 PRO A C 1
ATOM 735 O O . PRO A 1 102 ? -1.147 -11.882 -4.828 1.00 90.81 102 PRO A O 1
ATOM 738 N N . GLY A 1 103 ? -2.262 -10.050 -4.160 1.00 85.88 103 GLY A N 1
ATOM 739 C CA . GLY A 1 103 ? -2.799 -9.717 -5.476 1.00 85.88 103 GLY A CA 1
ATOM 740 C C . GLY A 1 103 ? -1.706 -9.424 -6.517 1.00 85.88 103 GLY A C 1
ATOM 741 O O . GLY A 1 103 ? -0.532 -9.261 -6.181 1.00 85.88 103 GLY A O 1
ATOM 742 N N . PRO A 1 104 ? -2.067 -9.325 -7.807 1.00 84.62 104 PRO A N 1
ATOM 743 C CA . PRO A 1 104 ? -1.105 -8.975 -8.842 1.00 84.62 104 PRO A CA 1
ATOM 744 C C . PRO A 1 104 ? -0.532 -7.571 -8.614 1.00 84.62 104 PRO A C 1
ATOM 746 O O . PRO A 1 104 ? -1.185 -6.681 -8.064 1.00 84.62 104 PRO A O 1
ATOM 749 N N . TRP A 1 105 ? 0.690 -7.356 -9.098 1.00 85.81 105 TRP A N 1
ATOM 750 C CA . TRP A 1 105 ? 1.303 -6.031 -9.119 1.00 85.81 105 TRP A CA 1
ATOM 751 C C . TRP A 1 105 ? 0.452 -5.074 -9.960 1.00 85.81 105 TRP A C 1
ATOM 753 O O . TRP A 1 105 ? -0.142 -5.477 -10.962 1.00 85.81 105 TRP A O 1
ATOM 763 N N . ARG A 1 106 ? 0.422 -3.789 -9.578 1.00 83.75 106 ARG A N 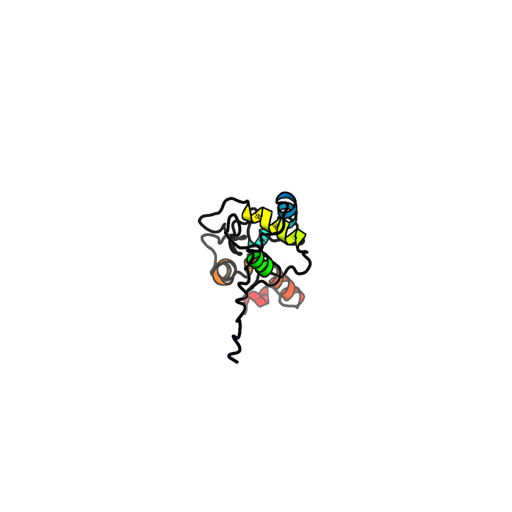1
ATOM 764 C CA . ARG A 1 106 ? -0.385 -2.756 -10.255 1.00 83.75 106 ARG A CA 1
ATOM 765 C C . ARG A 1 106 ? -0.145 -2.727 -11.763 1.00 83.75 106 ARG A C 1
ATOM 767 O O . ARG A 1 106 ? -1.080 -2.522 -12.533 1.00 83.75 106 ARG A O 1
ATOM 774 N N . PHE A 1 107 ? 1.107 -2.920 -12.164 1.00 87.56 107 PHE A N 1
ATOM 775 C CA . PHE A 1 107 ? 1.476 -3.109 -13.555 1.00 87.56 107 PHE A CA 1
ATOM 776 C C . PHE A 1 107 ? 2.042 -4.522 -13.723 1.00 87.56 107 PHE A C 1
ATOM 778 O O . PHE A 1 107 ? 3.123 -4.798 -13.195 1.00 87.56 107 PHE A O 1
ATOM 785 N N . PRO A 1 108 ? 1.329 -5.424 -14.417 1.00 85.25 108 PRO A N 1
ATOM 786 C CA . PRO A 1 108 ? 1.829 -6.769 -14.648 1.00 85.25 108 PRO A CA 1
ATOM 787 C C . PRO A 1 108 ? 3.049 -6.730 -15.572 1.00 85.25 108 PRO A C 1
ATOM 789 O O . PRO A 1 108 ? 3.157 -5.866 -16.446 1.00 85.25 108 PRO A O 1
ATOM 792 N N . LEU A 1 109 ? 3.962 -7.683 -15.385 1.00 86.50 109 LEU A N 1
ATOM 793 C CA . LEU A 1 109 ? 5.085 -7.894 -16.290 1.00 86.50 109 LEU A CA 1
ATOM 794 C C . LEU A 1 109 ? 4.580 -8.603 -17.563 1.00 86.50 109 LEU A C 1
ATOM 796 O O . LEU A 1 109 ? 3.985 -9.671 -17.437 1.00 86.50 109 LEU A O 1
ATOM 800 N N . PRO A 1 110 ? 4.795 -8.054 -18.773 1.00 85.19 110 PRO A N 1
ATOM 801 C CA . PRO A 1 110 ? 4.469 -8.757 -20.017 1.00 85.19 110 PRO A CA 1
ATOM 802 C C . PRO A 1 110 ? 5.313 -10.029 -20.210 1.00 85.19 110 PRO A C 1
ATOM 804 O O . PRO A 1 110 ? 6.496 -10.024 -19.875 1.00 85.19 110 PRO A O 1
ATOM 807 N N . ASP A 1 111 ? 4.759 -11.070 -20.843 1.00 87.38 111 ASP A N 1
ATOM 808 C CA . ASP A 1 111 ? 5.441 -12.368 -21.043 1.00 87.38 111 ASP A CA 1
ATOM 809 C C . ASP A 1 111 ? 6.816 -12.252 -21.731 1.00 87.38 111 ASP A C 1
ATOM 811 O O . ASP A 1 111 ? 7.752 -12.971 -21.393 1.00 87.38 111 ASP A O 1
ATOM 815 N N . ASN A 1 112 ? 6.964 -11.303 -22.662 1.00 89.38 112 ASN A N 1
ATOM 816 C CA . ASN A 1 112 ? 8.209 -11.034 -23.395 1.00 89.38 112 ASN A CA 1
ATOM 817 C C . ASN A 1 112 ? 8.829 -9.681 -23.013 1.00 89.38 112 ASN A C 1
ATOM 819 O O . ASN A 1 112 ? 9.362 -8.966 -23.866 1.00 89.38 112 ASN A O 1
ATOM 823 N N . ALA A 1 113 ? 8.718 -9.290 -21.741 1.00 87.50 113 ALA A N 1
ATOM 824 C CA . ALA A 1 113 ? 9.258 -8.029 -21.252 1.00 87.50 113 ALA A CA 1
ATOM 825 C C . ALA A 1 113 ? 10.774 -7.921 -21.525 1.00 87.50 113 ALA A C 1
ATOM 827 O O . ALA A 1 113 ? 11.551 -8.761 -21.058 1.00 87.50 113 ALA A O 1
ATOM 828 N N . PRO A 1 114 ? 11.246 -6.868 -22.223 1.00 89.88 114 PRO A N 1
ATOM 829 C CA . PRO A 1 114 ? 12.668 -6.570 -22.307 1.00 89.88 114 PRO A CA 1
ATOM 830 C C . PRO A 1 114 ? 13.278 -6.429 -20.909 1.00 89.88 114 PRO A C 1
ATOM 832 O O . PRO A 1 114 ? 12.614 -5.976 -19.977 1.00 89.88 114 PRO A O 1
ATOM 835 N N . LYS A 1 115 ? 14.573 -6.734 -20.759 1.00 89.38 115 LYS A N 1
ATOM 836 C CA . LYS A 1 115 ? 15.262 -6.710 -19.450 1.00 89.38 115 LYS A CA 1
ATOM 837 C C . LYS A 1 115 ? 15.048 -5.410 -18.665 1.00 89.38 115 LYS A C 1
ATOM 839 O O . LYS A 1 115 ? 14.852 -5.458 -17.457 1.00 89.38 115 LYS A O 1
ATOM 844 N N . GLY A 1 116 ? 15.027 -4.260 -19.343 1.00 86.06 116 GLY A N 1
ATOM 845 C CA . GLY A 1 116 ? 14.743 -2.971 -18.702 1.00 86.06 116 GLY A CA 1
ATOM 846 C C . GLY A 1 116 ? 13.355 -2.907 -18.050 1.00 86.06 116 GLY A C 1
ATOM 847 O O . GLY A 1 116 ? 13.223 -2.366 -16.956 1.00 86.06 116 GLY A O 1
ATOM 848 N N . GLN A 1 117 ? 12.337 -3.512 -18.670 1.00 87.19 117 GLN A N 1
ATOM 849 C CA . GLN A 1 117 ? 10.999 -3.630 -18.084 1.00 87.19 117 GLN A CA 1
ATOM 850 C C . GLN A 1 117 ? 10.986 -4.597 -16.899 1.00 87.19 117 GLN A C 1
ATOM 852 O O . GLN A 1 117 ? 10.384 -4.268 -15.884 1.00 87.19 117 GLN A O 1
ATOM 857 N N . VAL A 1 118 ? 11.693 -5.731 -16.978 1.00 89.25 118 VAL A N 1
ATOM 858 C CA . VAL A 1 118 ? 11.830 -6.6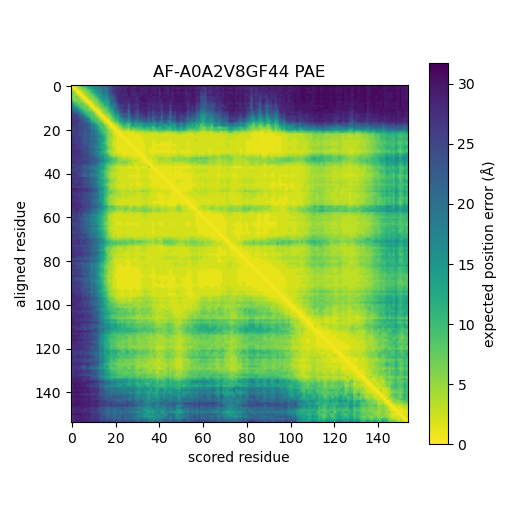70 -15.846 1.00 89.25 118 VAL A CA 1
ATOM 859 C C . VAL A 1 118 ? 12.428 -5.966 -14.627 1.00 89.25 118 VAL A C 1
ATOM 861 O O . VAL A 1 118 ? 11.883 -6.048 -13.527 1.00 89.25 118 VAL A O 1
ATOM 864 N N . VAL A 1 119 ? 13.506 -5.205 -14.829 1.00 88.12 119 VAL A N 1
ATOM 865 C CA . VAL A 1 119 ? 14.158 -4.452 -13.752 1.00 88.12 119 VAL A CA 1
ATOM 866 C C . VAL A 1 119 ? 13.223 -3.383 -13.182 1.00 88.12 119 VAL A C 1
ATOM 868 O O . VAL A 1 119 ? 13.062 -3.291 -11.963 1.00 88.12 119 VAL A O 1
ATOM 871 N N . ALA A 1 120 ? 12.574 -2.600 -14.048 1.00 87.31 120 ALA A N 1
ATOM 872 C CA . ALA A 1 120 ? 11.700 -1.508 -13.633 1.00 87.31 120 ALA A CA 1
ATOM 873 C C . ALA A 1 120 ? 10.423 -1.989 -12.928 1.00 87.31 120 ALA A C 1
ATOM 875 O O . ALA A 1 120 ? 9.977 -1.336 -11.986 1.00 87.31 120 ALA A O 1
ATOM 876 N N . LEU A 1 121 ? 9.829 -3.099 -13.374 1.00 87.31 121 LEU A N 1
ATOM 877 C CA . LEU A 1 121 ? 8.548 -3.600 -12.872 1.00 87.31 121 LEU A CA 1
ATOM 878 C C . LEU A 1 121 ? 8.702 -4.603 -11.737 1.00 87.31 121 LEU A C 1
ATOM 880 O O . LEU A 1 121 ? 7.920 -4.522 -10.806 1.00 87.31 121 LEU A O 1
ATOM 884 N N . SER A 1 122 ? 9.671 -5.519 -11.793 1.00 84.00 122 SER A N 1
ATOM 885 C CA . SER A 1 122 ? 9.671 -6.715 -10.935 1.00 84.00 122 SER A CA 1
ATOM 886 C C . SER A 1 122 ? 10.909 -6.864 -10.054 1.00 84.00 122 SER A C 1
ATOM 888 O O . SER A 1 122 ? 10.837 -7.534 -9.030 1.00 84.00 122 SER A O 1
ATOM 890 N N . THR A 1 123 ? 12.044 -6.261 -10.419 1.00 84.00 123 THR A N 1
ATOM 891 C CA . THR A 1 123 ? 13.268 -6.337 -9.598 1.00 84.00 123 THR A CA 1
ATOM 892 C C . THR A 1 123 ? 13.375 -5.169 -8.623 1.00 84.00 123 THR A C 1
ATOM 894 O O . THR A 1 123 ? 13.531 -5.380 -7.427 1.00 84.00 123 THR A O 1
ATOM 897 N N . ILE A 1 124 ? 13.307 -3.935 -9.131 1.00 84.44 124 ILE A N 1
ATOM 898 C CA . ILE A 1 124 ? 13.466 -2.714 -8.322 1.00 84.44 124 ILE A CA 1
ATOM 899 C C . ILE A 1 124 ? 12.098 -2.075 -8.040 1.00 84.44 124 ILE A C 1
ATOM 901 O O . ILE A 1 124 ? 11.907 -1.419 -7.020 1.00 84.44 124 ILE A O 1
ATOM 905 N N . GLY A 1 125 ? 11.119 -2.285 -8.929 1.00 86.25 125 GLY A N 1
ATOM 906 C CA . GLY A 1 125 ? 9.745 -1.811 -8.748 1.00 86.25 125 GLY A CA 1
ATOM 907 C C . GLY A 1 125 ? 9.541 -0.315 -9.010 1.00 86.25 125 GLY A C 1
ATOM 908 O O . GLY A 1 125 ? 8.487 0.217 -8.671 1.00 86.25 125 GLY A O 1
ATOM 909 N N . CYS A 1 126 ? 10.499 0.374 -9.644 1.00 87.56 126 CYS A N 1
ATOM 910 C CA . CYS A 1 126 ? 10.402 1.792 -10.017 1.00 87.56 126 CYS A CA 1
ATOM 911 C C . CYS A 1 126 ? 9.085 2.124 -10.733 1.00 87.56 126 CYS A C 1
ATOM 913 O O . CYS A 1 126 ? 8.469 3.161 -10.489 1.00 87.56 126 CYS A O 1
ATOM 915 N N . ALA A 1 127 ? 8.637 1.226 -11.610 1.00 87.94 127 ALA A N 1
ATOM 916 C CA . ALA A 1 127 ? 7.438 1.404 -12.411 1.00 87.94 127 ALA A CA 1
ATOM 917 C C . ALA A 1 127 ? 6.137 1.378 -11.595 1.00 87.94 127 ALA A C 1
ATOM 919 O O . ALA A 1 127 ? 5.124 1.878 -12.079 1.00 87.94 127 ALA 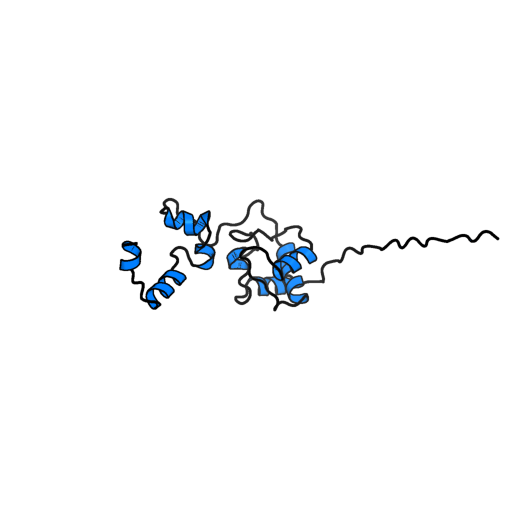A O 1
ATOM 920 N N . MET A 1 128 ? 6.141 0.864 -10.360 1.00 85.62 128 MET A N 1
ATOM 921 C CA . MET A 1 128 ? 4.956 0.896 -9.490 1.00 85.62 128 MET A CA 1
ATOM 922 C C . MET A 1 128 ? 4.561 2.324 -9.105 1.00 85.62 128 MET A C 1
ATOM 924 O O . MET A 1 128 ? 3.371 2.614 -8.951 1.00 85.62 128 MET A O 1
ATOM 928 N N . CYS A 1 129 ? 5.547 3.224 -9.054 1.00 83.31 129 CYS A N 1
ATOM 929 C CA . CYS A 1 129 ? 5.357 4.650 -8.800 1.00 83.31 129 CYS A CA 1
ATOM 930 C C . CYS A 1 129 ? 5.514 5.498 -10.074 1.00 83.31 129 CYS A C 1
ATOM 932 O O . CYS A 1 129 ? 4.779 6.462 -10.259 1.00 83.31 129 CYS A O 1
ATOM 934 N N . HIS A 1 130 ? 6.433 5.127 -10.972 1.00 86.38 130 HIS A N 1
ATOM 935 C CA . HIS A 1 130 ? 6.814 5.920 -12.150 1.00 86.38 130 HIS A CA 1
ATOM 936 C C . HIS A 1 130 ? 6.274 5.398 -13.486 1.00 86.38 130 HIS A C 1
ATOM 938 O O . HIS A 1 130 ? 6.753 5.827 -14.530 1.00 86.38 130 HIS A O 1
ATOM 944 N N . THR A 1 131 ? 5.276 4.512 -13.456 1.00 85.19 131 THR A N 1
ATOM 945 C CA . THR A 1 131 ? 4.671 3.836 -14.618 1.00 85.19 131 THR A CA 1
ATOM 946 C C . THR A 1 131 ? 5.617 2.870 -15.359 1.00 85.19 131 THR 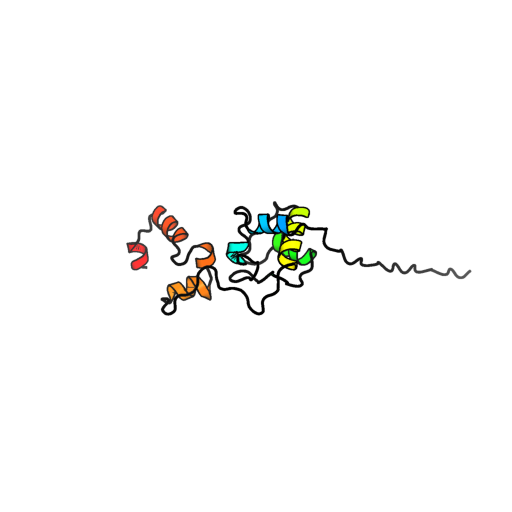A C 1
ATOM 948 O O . THR A 1 131 ? 6.841 2.961 -15.238 1.00 85.19 131 THR A O 1
ATOM 951 N N . PRO A 1 132 ? 5.084 1.920 -16.157 1.00 84.00 132 PRO A N 1
ATOM 952 C CA . PRO A 1 132 ? 5.887 0.894 -16.842 1.00 84.00 132 PRO A CA 1
ATOM 953 C C . PRO A 1 132 ? 6.936 1.429 -17.813 1.00 84.00 132 PRO A C 1
ATOM 955 O O . PRO A 1 132 ? 7.924 0.752 -18.095 1.00 84.00 132 PRO A O 1
ATOM 958 N N . ILE A 1 133 ? 6.718 2.632 -18.341 1.00 81.06 133 ILE A N 1
ATOM 959 C CA . ILE A 1 133 ? 7.637 3.274 -19.278 1.00 81.06 133 ILE A CA 1
ATOM 960 C C . ILE A 1 133 ? 8.471 4.366 -18.612 1.00 81.06 133 ILE A C 1
ATOM 962 O O . ILE A 1 133 ? 9.154 5.086 -19.328 1.00 81.06 133 ILE A O 1
ATOM 966 N N . LEU A 1 134 ? 8.444 4.505 -17.281 1.00 83.81 134 LEU A N 1
ATOM 967 C CA . LEU A 1 134 ? 9.205 5.534 -16.563 1.00 83.81 134 LEU A CA 1
ATOM 968 C C . LEU A 1 134 ? 8.986 6.933 -17.167 1.00 83.81 134 LEU A C 1
ATOM 970 O O . LEU A 1 134 ? 9.912 7.732 -17.290 1.00 83.81 134 LEU A O 1
ATOM 974 N N . ASP A 1 135 ? 7.764 7.220 -17.607 1.00 78.12 135 ASP A N 1
ATOM 975 C CA . ASP A 1 135 ? 7.431 8.444 -18.337 1.00 78.12 135 ASP A CA 1
ATOM 976 C C . ASP A 1 135 ? 7.627 9.703 -17.498 1.00 78.12 135 ASP A C 1
ATOM 978 O O . ASP A 1 135 ? 8.001 10.735 -18.036 1.00 78.12 135 ASP A O 1
ATOM 982 N N . THR A 1 136 ? 7.383 9.627 -16.192 1.00 77.38 136 THR A N 1
ATOM 983 C CA . THR A 1 136 ? 7.525 10.759 -15.273 1.00 77.38 136 THR A CA 1
ATOM 984 C C . THR A 1 136 ? 8.988 11.206 -15.162 1.00 77.38 136 THR A C 1
ATOM 986 O O . THR A 1 136 ? 9.269 12.364 -15.467 1.00 77.38 136 THR A O 1
ATOM 989 N N . PRO A 1 137 ? 9.955 10.330 -14.814 1.00 75.06 137 PRO A N 1
ATOM 990 C CA . PRO A 1 137 ? 11.363 10.722 -14.812 1.00 75.06 137 PRO A CA 1
ATOM 991 C C . PRO A 1 137 ? 11.885 11.039 -16.221 1.00 75.06 137 PRO A C 1
ATOM 993 O O . PRO A 1 137 ? 12.679 11.962 -16.365 1.00 75.06 137 PRO A O 1
ATOM 996 N N . ARG A 1 138 ? 11.417 10.352 -17.275 1.00 72.81 138 ARG A N 1
ATOM 997 C CA . ARG A 1 138 ? 11.810 10.676 -18.660 1.00 72.81 138 ARG A CA 1
ATOM 998 C C . ARG A 1 138 ? 11.354 12.070 -19.086 1.00 72.81 138 ARG A C 1
ATOM 1000 O O . ARG A 1 138 ? 12.143 12.795 -19.678 1.00 72.81 138 ARG A O 1
ATOM 1007 N N . ARG A 1 139 ? 10.113 12.457 -18.771 1.00 68.62 139 ARG A N 1
ATOM 1008 C CA . ARG A 1 139 ? 9.594 13.804 -19.052 1.00 68.62 139 ARG A CA 1
ATOM 1009 C C . ARG A 1 139 ? 10.369 14.869 -18.286 1.00 68.62 139 ARG A C 1
ATOM 1011 O O . ARG A 1 139 ? 10.815 15.821 -18.908 1.00 68.62 139 ARG A O 1
ATOM 1018 N N . GLY A 1 140 ? 10.623 14.661 -16.994 1.00 72.19 140 GLY A N 1
ATOM 1019 C CA . GLY A 1 140 ? 11.419 15.604 -16.201 1.00 72.19 140 GLY A CA 1
ATOM 1020 C C . GLY A 1 140 ? 12.856 15.774 -16.713 1.00 72.19 140 GLY A C 1
ATOM 1021 O O . GLY A 1 140 ? 13.378 16.883 -16.732 1.00 72.19 140 GLY A O 1
ATOM 1022 N N . ILE A 1 141 ? 13.496 14.698 -17.183 1.00 71.75 141 ILE A N 1
ATOM 1023 C CA . ILE A 1 141 ? 14.837 14.781 -17.786 1.00 71.75 141 ILE A CA 1
ATOM 1024 C C . ILE A 1 141 ? 14.791 15.501 -19.142 1.00 71.75 141 ILE A C 1
ATOM 1026 O O . ILE A 1 141 ? 15.651 16.338 -19.403 1.00 71.75 141 ILE A O 1
ATOM 1030 N N . ALA A 1 142 ? 13.778 15.240 -19.973 1.00 67.69 142 ALA A N 1
ATOM 1031 C CA . ALA A 1 142 ? 13.581 15.960 -21.231 1.00 67.69 142 ALA A CA 1
ATOM 1032 C C . ALA A 1 142 ? 13.324 17.459 -21.021 1.00 67.69 142 ALA A C 1
ATOM 1034 O O . ALA A 1 142 ? 13.890 18.279 -21.739 1.00 67.69 142 ALA A O 1
ATOM 1035 N N . GLU A 1 143 ? 12.552 17.826 -19.997 1.00 70.44 143 GLU A N 1
ATOM 1036 C CA . GLU A 1 143 ? 12.374 19.218 -19.562 1.00 70.44 143 GLU A CA 1
ATOM 1037 C C . GLU A 1 143 ? 13.697 19.860 -19.104 1.00 70.44 143 GLU A C 1
ATOM 1039 O O . GLU A 1 143 ? 13.895 21.058 -19.288 1.00 70.44 143 GLU A O 1
ATOM 1044 N N . ALA A 1 144 ? 14.632 19.068 -18.568 1.00 74.44 144 ALA A N 1
ATOM 1045 C CA . ALA A 1 144 ? 15.973 19.497 -18.167 1.00 74.44 144 ALA A CA 1
ATOM 1046 C C . ALA A 1 144 ? 17.033 19.430 -19.296 1.00 74.44 144 ALA A C 1
ATOM 1048 O O . ALA A 1 144 ? 18.226 19.534 -19.008 1.00 74.44 144 ALA A O 1
ATOM 1049 N N . ASN A 1 145 ? 16.610 19.305 -20.565 1.00 72.50 145 ASN A N 1
ATOM 1050 C CA . ASN A 1 145 ? 17.423 19.190 -21.796 1.00 72.50 145 ASN A CA 1
ATOM 1051 C C . ASN A 1 145 ? 17.975 17.791 -22.150 1.00 72.50 145 ASN A C 1
ATOM 1053 O O . ASN A 1 145 ? 18.813 17.680 -23.043 1.00 72.50 145 ASN A O 1
ATOM 1057 N N . GLY A 1 146 ? 17.526 16.716 -21.501 1.00 69.19 146 GLY A N 1
ATOM 1058 C CA . GLY A 1 146 ? 17.858 15.344 -21.905 1.00 69.19 146 GLY A CA 1
ATOM 1059 C C . GLY A 1 146 ? 16.875 14.809 -22.945 1.00 69.19 146 GLY A C 1
ATOM 1060 O O . GLY A 1 146 ? 15.851 14.225 -22.591 1.00 69.19 146 GLY A O 1
ATOM 1061 N N . ASP A 1 147 ? 17.153 15.024 -24.230 1.00 69.75 147 ASP A N 1
ATOM 1062 C CA . ASP A 1 147 ? 16.278 14.555 -25.309 1.00 69.75 147 ASP A CA 1
ATOM 1063 C C . ASP A 1 147 ? 16.266 13.017 -25.468 1.00 69.75 147 ASP A C 1
ATOM 1065 O O . ASP A 1 147 ? 16.995 12.269 -24.814 1.00 69.75 147 ASP A O 1
ATOM 1069 N N . PHE A 1 148 ? 15.386 12.513 -26.338 1.00 67.25 148 PHE A N 1
ATOM 1070 C CA . PHE A 1 148 ? 15.248 11.071 -26.554 1.00 67.25 148 PHE A CA 1
ATOM 1071 C C . PHE A 1 148 ? 16.482 10.429 -27.207 1.00 67.25 148 PHE A C 1
ATOM 1073 O O . PHE A 1 148 ? 16.698 9.232 -27.025 1.00 67.25 148 PHE A O 1
ATOM 1080 N N . GLU A 1 149 ? 17.287 11.189 -27.955 1.00 72.00 149 GLU A N 1
ATOM 1081 C CA . GLU A 1 149 ? 18.522 10.675 -28.549 1.00 72.00 149 GLU A CA 1
ATOM 1082 C C . GLU A 1 149 ? 19.598 10.496 -27.481 1.00 72.00 149 GLU A C 1
ATOM 1084 O O . GLU A 1 149 ? 20.241 9.450 -27.448 1.00 72.00 149 GLU A O 1
ATOM 1089 N N . TRP A 1 150 ? 19.724 11.426 -26.534 1.00 69.50 150 TRP A N 1
ATOM 1090 C CA . TRP A 1 150 ? 20.618 11.290 -25.384 1.00 69.50 150 TRP A CA 1
ATOM 1091 C C . TRP A 1 150 ? 20.422 9.950 -24.659 1.00 69.50 150 TRP A C 1
ATOM 1093 O O . TRP A 1 150 ? 21.387 9.233 -24.418 1.00 69.50 150 TRP A O 1
ATOM 1103 N N . PHE A 1 151 ? 19.174 9.534 -24.420 1.00 66.44 151 PHE A N 1
ATOM 1104 C CA . PHE A 1 151 ? 18.873 8.238 -23.794 1.00 66.44 151 PHE A CA 1
ATOM 1105 C C . PHE A 1 151 ? 19.243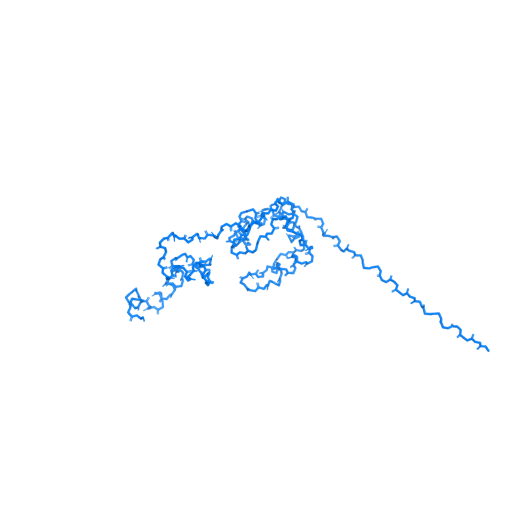 7.005 -24.628 1.00 66.44 151 PHE A C 1
ATOM 1107 O O . PHE A 1 151 ? 19.360 5.918 -24.065 1.00 66.44 151 PHE A O 1
ATOM 1114 N N . LYS A 1 152 ? 19.362 7.129 -25.953 1.00 69.44 152 LYS A N 1
ATOM 1115 C CA . LYS A 1 152 ? 19.754 6.013 -26.828 1.00 69.44 152 LYS A CA 1
ATOM 1116 C C . LYS A 1 152 ? 21.265 5.829 -26.917 1.00 69.44 152 LYS A C 1
ATOM 1118 O O . LYS A 1 152 ? 21.699 4.736 -27.270 1.00 69.44 152 LYS A O 1
ATOM 1123 N N . HIS A 1 153 ? 22.033 6.886 -26.659 1.00 70.31 153 HIS A N 1
ATOM 1124 C CA . HIS A 1 153 ? 23.482 6.930 -26.890 1.00 70.31 153 HIS A CA 1
ATOM 1125 C C . HIS A 1 153 ? 24.321 6.912 -25.600 1.00 70.31 153 HIS A C 1
ATOM 1127 O O . HIS A 1 153 ? 25.545 7.009 -25.685 1.00 70.31 153 HIS A O 1
ATOM 1133 N N . MET A 1 154 ? 23.689 6.783 -24.427 1.00 58.88 154 MET A N 1
ATOM 1134 C CA . MET A 1 154 ? 24.349 6.541 -23.132 1.00 58.88 154 MET A CA 1
ATOM 1135 C C . MET A 1 154 ? 24.294 5.068 -22.734 1.00 58.88 154 MET A C 1
ATOM 1137 O O . MET A 1 154 ? 25.280 4.598 -22.124 1.00 58.88 154 MET A O 1
#

Nearest PDB structures (foldseek):
  4pwa-assembly2_D  TM=7.283E-01  e=1.378E-02  Sinorhizobium meliloti 1021
  4pw9-assembly1_B  TM=7.489E-01  e=1.128E-01  Sinorhizobium meliloti 1021
  8hcr-assembly1_C  TM=5.431E-01  e=3.484E-02  Mycobacterium tuberculosis variant bovis BCG
  7e1x-assembly1_O  TM=5.457E-01  e=4.194E-02  Mycobacterium tuberculosis H37Rv
  1hj3-assembly1_A  TM=5.939E-01  e=4.394E-01  Paracoccus pantotrophus

Sequence (154 aa):
MLALVMIAAFAGLAAAQTAPAGDAAAGKALWDGNTTSCKNCHANNAQGGYGPDLAGRKLTFAQFNHAVQKPWGVMPSFPQLNDKQVADLYAYVSGLPGVAEPGPWRFPLPDNAPKGQVVALSTIGCAMCHTPILDTPRRGIAEANGDFEWFKHM

Mean predicted aligned error: 9.95 Å

Radius of gyration: 23.15 Å; Cα contacts (8 Å, |Δi|>4): 200; chains: 1; bounding box: 42×36×96 Å

Secondary structure (DSSP, 8-state):
-----------------PPP---HHHHHHHHH-TTT-THHHH-TTS--SSSPP-TT----HHHHHHHHHS--TTSPP-TT--HHHHHHHHHHHHHSPP-SSPPPPSSPPPTT--HHHHIIIIIS-HHHHH-TT-HHHHHHHHHTT--TTHHHH-

Solvent-accessible surface area (backbone atoms only — not comparable to full-atom values): 9090 Å² total; per-residue (Å²): 135,87,81,82,83,82,81,79,79,81,79,76,80,80,72,78,80,70,63,65,92,40,46,36,69,61,10,46,53,50,40,73,28,81,91,65,43,47,32,68,34,15,28,92,71,27,36,3,34,75,33,71,55,41,14,37,45,91,66,51,58,69,57,50,50,40,46,43,50,64,40,70,89,86,55,72,60,45,77,87,59,50,73,64,57,50,25,7,35,49,38,26,31,50,70,33,76,59,68,96,62,59,38,72,44,83,62,74,81,58,98,82,50,54,68,70,45,43,41,31,48,71,71,74,36,54,18,74,81,34,40,84,77,39,51,58,63,50,48,56,38,36,75,73,69,46,49,78,63,58,72,73,77,111